Protein AF-A0A9E1DPZ0-F1 (afdb_monomer)

Solvent-accessible surface area (backbone atoms only — not comparable to full-atom values): 8651 Å² total; per-residue (Å²): 141,80,84,81,79,72,83,70,80,77,76,75,72,84,53,51,71,66,57,40,60,74,67,60,71,39,61,28,37,51,43,65,32,39,59,74,60,89,66,83,53,70,67,55,51,51,53,19,59,70,33,73,42,50,56,61,49,31,45,75,71,63,75,39,66,34,52,66,47,38,70,42,79,44,81,41,58,35,82,44,82,99,82,46,71,50,72,48,36,38,33,38,36,8,23,68,38,43,76,62,71,46,72,64,36,48,50,47,49,52,52,49,42,61,73,69,64,44,58,20,36,29,37,42,15,53,59,43,59,36,51,67,80,47,42,72,72,69,50,74,94,63,89,40,46,80,44,72,26,102

pLDDT: mean 84.43, std 16.16, range [32.5, 96.62]

Foldseek 3Di:
DDDDPPDDPPDPPQQDPVNCLVVVVFQEEEFEQAPPDPDDDPVCVVVCVVLVNQVVVCDVVVVFDLPALGKDKDFRWDADPPPGIRTHIYIYQRRNDLQQRDLSSLVSVQVVCVVVVTQEYEYEQVSSPHDPVCVVVSHPPHNHHYHYHD

Mean predicted aligned error: 7.42 Å

Sequence (150 aa):
MVRNETDSPKSAASHSLESLMATRRVDAWILCLPESDREPDATFLHLDWRFRGAI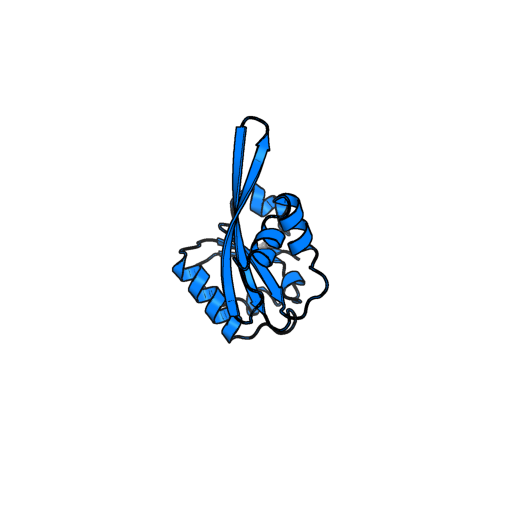ARALQAGAISRESGEVSLIPCTRPVSDSGRETFRILTLGVNDRRNVSTQEMAKLAKNVDGLGLKSIGFSASDFGWSASEAKRHFPKGRAELWVTE

Structure (mmCIF, N/CA/C/O backbone):
data_AF-A0A9E1DPZ0-F1
#
_entry.id   AF-A0A9E1DPZ0-F1
#
loop_
_atom_site.group_PDB
_atom_site.id
_atom_site.type_symbol
_atom_site.label_atom_id
_atom_site.label_alt_id
_atom_site.label_comp_id
_atom_site.label_asym_id
_atom_site.label_entity_id
_atom_site.label_seq_id
_atom_site.pdbx_PDB_ins_code
_atom_site.Cartn_x
_atom_site.Cartn_y
_atom_site.Cartn_z
_atom_site.occupancy
_atom_site.B_iso_or_equiv
_atom_site.auth_seq_id
_atom_site.auth_comp_id
_atom_site.auth_asym_id
_atom_site.auth_atom_id
_atom_site.pdbx_PDB_model_num
ATOM 1 N N . MET A 1 1 ? 14.406 52.405 7.890 1.00 38.56 1 MET A N 1
ATOM 2 C CA . MET A 1 1 ? 14.688 51.131 8.582 1.00 38.56 1 MET A CA 1
ATOM 3 C C . MET A 1 1 ? 13.478 50.233 8.357 1.00 38.56 1 MET A C 1
ATOM 5 O O . MET A 1 1 ? 12.495 50.372 9.062 1.00 38.56 1 MET A O 1
ATOM 9 N N . VAL A 1 2 ? 13.485 49.426 7.294 1.00 36.69 2 VAL A N 1
ATOM 10 C CA . VAL A 1 2 ? 12.391 48.495 6.973 1.00 36.69 2 VAL A CA 1
ATOM 11 C C . VAL A 1 2 ? 13.015 47.108 6.992 1.00 36.69 2 VAL A C 1
ATOM 13 O O . VAL A 1 2 ? 13.836 46.789 6.136 1.00 36.69 2 VAL A O 1
ATOM 16 N N . ARG A 1 3 ? 12.729 46.335 8.042 1.00 35.50 3 ARG A N 1
ATOM 17 C CA . ARG A 1 3 ? 13.109 44.924 8.108 1.00 35.50 3 ARG A CA 1
ATOM 18 C C . ARG A 1 3 ? 12.088 44.151 7.281 1.00 35.50 3 ARG A C 1
ATOM 20 O O . ARG A 1 3 ? 10.946 44.011 7.697 1.00 35.50 3 ARG A O 1
ATOM 27 N N . ASN A 1 4 ? 12.519 43.692 6.110 1.00 35.47 4 ASN A N 1
ATOM 28 C CA . ASN A 1 4 ? 11.886 42.574 5.427 1.00 35.47 4 ASN A CA 1
ATOM 29 C C . ASN A 1 4 ? 12.131 41.332 6.286 1.00 35.47 4 ASN A C 1
ATOM 31 O O . ASN A 1 4 ? 13.241 40.801 6.304 1.00 35.47 4 ASN A O 1
ATOM 35 N N . GLU A 1 5 ? 11.117 40.899 7.025 1.00 35.56 5 GLU A N 1
ATOM 36 C CA . GLU A 1 5 ? 11.083 39.548 7.568 1.00 35.56 5 GLU A CA 1
ATOM 37 C C . GLU A 1 5 ? 10.775 38.609 6.404 1.00 35.56 5 GLU A C 1
ATOM 39 O O . GLU A 1 5 ? 9.644 38.457 5.955 1.00 35.56 5 GLU A O 1
ATOM 44 N N . THR A 1 6 ? 11.843 38.050 5.844 1.00 39.38 6 THR A N 1
ATOM 45 C CA . THR A 1 6 ? 11.799 36.877 4.983 1.00 39.38 6 THR A CA 1
ATOM 46 C C . THR A 1 6 ? 11.082 35.752 5.719 1.00 39.38 6 THR A C 1
ATOM 48 O O . THR A 1 6 ? 11.608 35.228 6.705 1.00 39.38 6 THR A O 1
ATOM 51 N N . ASP A 1 7 ? 9.904 35.390 5.207 1.00 35.72 7 ASP A N 1
ATOM 52 C CA . ASP A 1 7 ? 9.214 34.132 5.473 1.00 35.72 7 ASP A CA 1
ATOM 53 C C . ASP A 1 7 ? 10.226 32.986 5.379 1.00 35.72 7 ASP A C 1
ATOM 55 O O . ASP A 1 7 ? 10.672 32.581 4.303 1.00 35.72 7 ASP A O 1
ATOM 59 N N . SER A 1 8 ? 10.636 32.496 6.544 1.00 32.50 8 SER A N 1
ATOM 60 C CA . SER A 1 8 ? 11.425 31.280 6.641 1.00 32.50 8 SER A CA 1
ATOM 61 C C . SER A 1 8 ? 10.515 30.110 6.262 1.00 32.50 8 SER A C 1
ATOM 63 O O . SER A 1 8 ? 9.392 30.034 6.771 1.00 32.50 8 SER A O 1
ATOM 65 N N . PRO A 1 9 ? 10.948 29.178 5.395 1.00 39.19 9 PRO A N 1
ATOM 66 C CA . PRO A 1 9 ? 10.152 28.001 5.094 1.00 39.19 9 PRO A CA 1
ATOM 67 C C . PRO A 1 9 ? 9.932 27.241 6.402 1.00 39.19 9 PRO A C 1
ATOM 69 O O . PRO A 1 9 ? 10.892 26.830 7.054 1.00 39.19 9 PRO A O 1
ATOM 72 N N . LYS A 1 10 ? 8.664 27.090 6.811 1.00 35.41 10 LYS A N 1
ATOM 73 C CA . LYS A 1 10 ? 8.276 26.218 7.923 1.00 35.41 10 LYS A CA 1
ATOM 74 C C . LYS A 1 10 ? 8.942 24.865 7.694 1.00 35.41 10 LYS A C 1
ATOM 76 O O . LYS A 1 10 ? 8.581 24.155 6.758 1.00 35.41 10 LYS A O 1
ATOM 81 N N . SER A 1 11 ? 9.931 24.559 8.531 1.00 35.41 11 SER A N 1
ATOM 82 C CA . SER A 1 11 ? 10.570 23.252 8.622 1.00 35.41 11 SER A CA 1
ATOM 83 C C . SER A 1 11 ? 9.471 22.191 8.632 1.00 35.41 11 SER A C 1
ATOM 85 O O . SER A 1 11 ? 8.638 22.166 9.541 1.00 35.41 11 SER A O 1
ATOM 87 N N . ALA A 1 12 ? 9.398 21.395 7.566 1.00 40.22 12 ALA A N 1
ATOM 88 C CA . ALA A 1 12 ? 8.477 20.278 7.488 1.00 40.22 12 ALA A CA 1
ATOM 89 C C . ALA A 1 12 ? 8.915 19.287 8.566 1.00 40.22 12 ALA A C 1
ATOM 91 O O . AL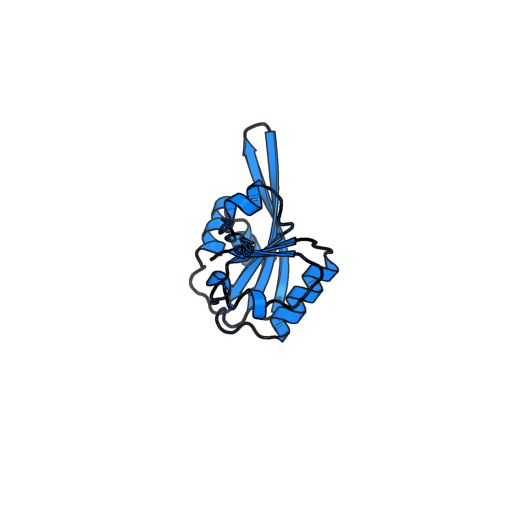A A 1 12 ? 9.938 18.623 8.416 1.00 40.22 12 ALA A O 1
ATOM 92 N N . ALA A 1 13 ? 8.189 19.245 9.684 1.00 47.78 13 ALA A N 1
ATOM 93 C CA . ALA A 1 13 ? 8.397 18.218 10.688 1.00 47.78 13 ALA A CA 1
ATOM 94 C C . ALA A 1 13 ? 8.331 16.860 9.977 1.00 47.78 13 ALA A C 1
ATOM 96 O O . ALA A 1 13 ? 7.333 16.558 9.322 1.00 47.78 13 ALA A O 1
ATOM 97 N N . SER A 1 14 ? 9.406 16.073 10.060 1.00 54.41 14 SER A N 1
ATOM 98 C CA . SER A 1 14 ? 9.378 14.687 9.604 1.00 54.41 14 SER A CA 1
ATOM 99 C C . SER A 1 14 ? 8.335 13.965 10.453 1.00 54.41 14 SER A C 1
ATOM 101 O O . SER A 1 14 ? 8.498 13.805 11.664 1.00 54.41 14 SER A O 1
ATOM 103 N N . HIS A 1 15 ? 7.191 13.655 9.852 1.00 69.38 15 HIS A N 1
ATOM 104 C CA . HIS A 1 15 ? 6.124 12.937 10.529 1.00 69.38 15 HIS A CA 1
ATOM 105 C C . HIS A 1 15 ? 6.490 11.453 10.531 1.00 69.38 15 HIS A C 1
ATOM 107 O O . HIS A 1 15 ? 6.747 10.902 9.470 1.00 69.38 15 HIS A O 1
ATOM 113 N N . SER A 1 16 ? 6.519 10.790 11.690 1.00 85.06 16 SER A N 1
ATOM 114 C CA . SER A 1 16 ? 6.703 9.333 11.716 1.00 85.06 16 SER A CA 1
ATOM 115 C C . SER A 1 16 ? 5.423 8.617 11.272 1.00 85.06 16 SER A C 1
ATOM 117 O O . SER A 1 16 ? 4.316 9.148 11.440 1.00 85.06 16 SER A O 1
ATOM 119 N N . LEU A 1 17 ? 5.563 7.394 10.754 1.00 85.94 17 LEU A N 1
ATOM 120 C CA . LEU A 1 17 ? 4.445 6.512 10.405 1.00 85.94 17 LEU A CA 1
ATOM 121 C C . LEU A 1 17 ? 3.437 6.396 11.562 1.00 85.94 17 LEU A C 1
ATOM 123 O O . LEU A 1 17 ? 2.234 6.582 11.381 1.00 85.94 17 LEU A O 1
ATOM 127 N N . GLU A 1 18 ? 3.921 6.169 12.778 1.00 85.62 18 GLU A N 1
ATOM 128 C CA . GLU A 1 18 ? 3.098 5.997 13.974 1.00 85.62 18 GLU A CA 1
ATOM 129 C C . GLU A 1 18 ? 2.313 7.263 14.314 1.00 85.62 18 GLU A C 1
ATOM 131 O O . GLU A 1 18 ? 1.145 7.174 14.693 1.00 85.62 18 GLU A O 1
ATOM 136 N N . SER A 1 19 ? 2.925 8.439 14.152 1.00 85.75 19 SER A N 1
ATOM 137 C CA . SER A 1 19 ? 2.253 9.723 14.364 1.00 85.75 19 SER A CA 1
ATOM 138 C C . SER A 1 19 ? 1.121 9.932 13.354 1.00 85.75 19 SER A C 1
ATOM 140 O O . SER A 1 19 ? 0.009 10.327 13.723 1.00 85.75 19 SER A O 1
ATOM 142 N N . LEU A 1 20 ? 1.363 9.608 12.082 1.00 85.00 20 LEU A N 1
ATOM 143 C CA . LEU A 1 20 ? 0.365 9.726 11.016 1.00 85.00 20 LEU A CA 1
ATOM 144 C C . LEU A 1 20 ? -0.808 8.762 11.220 1.00 85.00 20 LEU A C 1
ATOM 146 O O . LEU A 1 20 ? -1.967 9.161 11.084 1.00 85.00 20 LEU A O 1
ATOM 150 N N . MET A 1 21 ? -0.520 7.526 11.630 1.00 82.81 21 MET A N 1
ATOM 151 C CA . MET A 1 21 ? -1.542 6.534 11.965 1.00 82.81 21 MET A CA 1
ATOM 152 C C . MET A 1 21 ? -2.362 6.945 13.194 1.00 82.81 21 MET A C 1
ATOM 154 O O . MET A 1 21 ? -3.592 6.905 13.160 1.00 82.81 21 MET A O 1
ATOM 158 N N . ALA A 1 22 ? -1.703 7.385 14.271 1.00 82.69 22 ALA A N 1
ATOM 159 C CA . ALA A 1 22 ? -2.368 7.765 15.517 1.00 82.69 22 ALA A CA 1
ATOM 160 C C . ALA A 1 22 ? -3.287 8.984 15.344 1.00 82.69 22 ALA A C 1
ATOM 162 O O . ALA A 1 22 ? -4.372 9.033 15.921 1.00 82.69 22 ALA A O 1
ATOM 163 N N . THR A 1 23 ? -2.874 9.954 14.527 1.00 83.69 23 THR A N 1
ATOM 164 C CA . THR A 1 23 ? -3.656 11.170 14.259 1.00 83.69 23 THR A CA 1
ATOM 165 C C . THR A 1 23 ? -4.777 10.967 13.241 1.00 83.69 23 THR A C 1
ATOM 167 O O . THR A 1 23 ? -5.577 11.882 13.050 1.00 83.69 23 THR A O 1
ATOM 170 N N . ARG A 1 24 ? -4.852 9.794 12.589 1.00 80.38 24 ARG A N 1
ATOM 171 C CA . ARG A 1 24 ? -5.803 9.486 11.504 1.00 80.38 24 ARG A CA 1
ATOM 172 C C . ARG A 1 24 ? -5.818 10.540 10.393 1.00 80.38 24 ARG A C 1
ATOM 174 O O . ARG A 1 24 ? -6.844 10.769 9.761 1.00 80.38 24 ARG A O 1
ATOM 181 N N . ARG A 1 25 ? -4.679 11.200 10.168 1.00 84.81 25 ARG A N 1
ATOM 182 C CA . ARG A 1 25 ? -4.522 12.181 9.084 1.00 84.81 25 ARG A CA 1
ATOM 183 C C . ARG A 1 25 ? -4.399 11.522 7.719 1.00 84.81 25 ARG A C 1
ATOM 185 O O . ARG A 1 25 ? -4.619 12.185 6.714 1.00 84.81 25 ARG A O 1
ATOM 192 N N . VAL A 1 26 ? -4.054 10.238 7.699 1.00 90.94 26 VAL A N 1
ATOM 193 C CA . VAL A 1 26 ? -3.864 9.422 6.503 1.00 90.94 26 VAL A CA 1
ATOM 194 C C . VAL A 1 26 ? -5.001 8.403 6.401 1.00 90.94 26 VAL A C 1
ATOM 196 O O . VAL A 1 26 ? -5.215 7.639 7.344 1.00 90.94 26 VAL A O 1
ATOM 199 N N . ASP A 1 27 ? -5.711 8.368 5.268 1.00 92.50 27 ASP A N 1
ATOM 200 C CA . ASP A 1 27 ? -6.793 7.402 5.029 1.00 92.50 27 ASP A CA 1
ATOM 201 C C . ASP A 1 27 ? -6.267 5.988 4.762 1.00 92.50 27 ASP A C 1
ATOM 203 O O . ASP A 1 27 ? -6.914 5.007 5.148 1.00 92.50 27 ASP A O 1
ATOM 207 N N . ALA A 1 28 ? -5.121 5.884 4.081 1.00 94.38 28 ALA A N 1
ATOM 208 C CA . ALA A 1 28 ? -4.435 4.626 3.813 1.00 94.38 28 ALA A CA 1
ATOM 209 C C . ALA A 1 28 ? -2.917 4.802 3.696 1.00 94.38 28 ALA A C 1
ATOM 211 O O . ALA A 1 28 ? -2.432 5.811 3.183 1.00 94.38 28 ALA A O 1
ATOM 212 N N . TRP A 1 29 ? -2.168 3.790 4.124 1.00 95.56 29 TRP A N 1
ATOM 213 C CA . TRP A 1 29 ? -0.728 3.724 3.894 1.00 95.56 29 TRP A CA 1
ATOM 214 C C . TRP A 1 29 ? -0.404 2.832 2.708 1.00 95.56 29 TRP A C 1
ATOM 216 O O . TRP A 1 29 ? -0.940 1.730 2.614 1.00 95.56 29 TRP A O 1
ATOM 226 N N . ILE A 1 30 ? 0.469 3.297 1.823 1.00 95.12 30 ILE A N 1
ATOM 227 C CA . ILE A 1 30 ? 0.891 2.557 0.645 1.00 95.12 30 ILE A CA 1
ATOM 228 C C . ILE A 1 30 ? 2.123 1.730 0.983 1.00 95.12 30 ILE A C 1
ATOM 230 O O . ILE A 1 30 ? 3.079 2.246 1.558 1.00 95.12 30 ILE A O 1
ATOM 234 N N . LEU A 1 31 ? 2.077 0.456 0.610 1.00 95.38 31 LEU A N 1
ATOM 235 C CA . LEU A 1 31 ? 3.156 -0.500 0.786 1.00 95.38 31 LEU A CA 1
ATOM 236 C C . LEU A 1 31 ? 3.556 -1.096 -0.564 1.00 95.38 31 LEU A C 1
ATOM 238 O O . LEU A 1 31 ? 2.720 -1.650 -1.283 1.00 95.38 31 LEU A O 1
ATOM 242 N N . CYS A 1 32 ? 4.832 -0.995 -0.897 1.00 94.19 32 CYS A N 1
ATOM 243 C CA . CYS A 1 32 ? 5.413 -1.526 -2.114 1.00 94.19 32 CYS A CA 1
ATOM 244 C C . CYS A 1 32 ? 5.790 -3.000 -1.917 1.00 94.19 32 CYS A C 1
ATOM 246 O O . CYS A 1 32 ? 6.472 -3.359 -0.956 1.00 94.19 32 CYS A O 1
ATOM 248 N N . LEU A 1 33 ? 5.344 -3.877 -2.815 1.00 94.56 33 LEU A N 1
ATOM 249 C CA . LEU A 1 33 ? 5.526 -5.325 -2.726 1.00 94.56 33 LEU A CA 1
ATOM 250 C C . LEU A 1 33 ? 6.274 -5.850 -3.959 1.00 94.56 33 LEU A C 1
ATOM 252 O O . LEU A 1 33 ? 5.638 -6.243 -4.934 1.00 94.56 33 LEU A O 1
ATOM 256 N N . PRO A 1 34 ? 7.612 -5.874 -3.940 1.00 92.81 34 PRO A N 1
ATOM 257 C CA . PRO A 1 34 ? 8.390 -6.362 -5.068 1.00 92.81 34 PRO A CA 1
ATOM 258 C C . PRO A 1 34 ? 8.249 -7.876 -5.269 1.00 92.81 34 PRO A C 1
ATOM 260 O O . PRO A 1 34 ? 8.298 -8.655 -4.313 1.00 92.81 34 PRO A O 1
ATOM 263 N N . GLU A 1 35 ? 8.131 -8.300 -6.527 1.00 90.00 35 GLU A N 1
ATOM 264 C CA . GLU A 1 35 ? 8.016 -9.706 -6.932 1.00 90.00 35 GLU A CA 1
ATOM 265 C C . GLU A 1 35 ? 9.207 -10.538 -6.452 1.00 90.00 35 GLU A C 1
ATOM 267 O O . GLU A 1 35 ? 9.041 -11.659 -5.963 1.00 90.00 35 GLU A O 1
ATOM 272 N N . SER A 1 36 ? 10.413 -9.975 -6.561 1.00 81.31 36 SER A N 1
ATOM 273 C CA . SER A 1 36 ? 11.665 -10.680 -6.302 1.00 81.31 36 SER A CA 1
ATOM 274 C C . SER A 1 36 ? 12.155 -10.621 -4.854 1.00 81.31 36 SER A C 1
ATOM 276 O O . SER A 1 36 ? 13.178 -11.247 -4.557 1.00 81.31 36 SER A O 1
ATOM 278 N N . ASP A 1 37 ? 11.485 -9.897 -3.946 1.00 71.38 37 ASP A N 1
ATOM 279 C CA . ASP A 1 37 ? 12.000 -9.787 -2.578 1.00 71.38 37 ASP A CA 1
ATOM 280 C C . ASP A 1 37 ? 11.887 -11.101 -1.821 1.00 71.38 37 ASP A C 1
ATOM 282 O O . ASP A 1 37 ? 10.802 -11.626 -1.524 1.00 71.38 37 ASP A O 1
ATOM 286 N N . ARG A 1 38 ? 13.071 -11.573 -1.432 1.00 66.00 38 ARG A N 1
ATOM 287 C CA . ARG A 1 38 ? 13.246 -12.638 -0.451 1.00 66.00 38 ARG A CA 1
ATOM 288 C C . ARG A 1 38 ? 13.057 -12.124 0.973 1.00 66.00 38 ARG A C 1
ATOM 290 O O . ARG A 1 38 ? 12.617 -12.896 1.818 1.00 66.00 38 ARG A O 1
ATOM 297 N N . GLU A 1 39 ? 13.343 -10.845 1.224 1.00 76.75 39 GLU A N 1
ATOM 298 C CA . GLU A 1 39 ? 13.256 -10.228 2.548 1.00 76.75 39 GLU A CA 1
ATOM 299 C C . GLU A 1 39 ? 12.358 -8.981 2.520 1.00 76.75 39 GLU A C 1
ATOM 301 O O . GLU A 1 39 ? 12.537 -8.125 1.657 1.00 76.75 39 GLU A O 1
ATOM 306 N N . PRO A 1 40 ? 11.381 -8.872 3.436 1.00 83.75 40 PRO A N 1
ATOM 307 C CA . PRO A 1 40 ? 10.543 -7.683 3.555 1.00 83.75 40 PRO A CA 1
ATOM 308 C C . PRO A 1 40 ? 11.338 -6.481 4.089 1.00 83.75 40 PRO A C 1
ATOM 310 O O . PRO A 1 40 ? 12.234 -6.637 4.919 1.00 83.75 40 PRO A O 1
ATOM 313 N N . ASP A 1 41 ? 10.968 -5.271 3.669 1.00 87.62 41 ASP A N 1
ATOM 314 C CA . ASP A 1 41 ? 11.529 -4.031 4.209 1.00 87.62 41 ASP A CA 1
ATOM 315 C C . ASP A 1 41 ? 11.035 -3.727 5.635 1.00 87.62 41 ASP A C 1
ATOM 317 O O . ASP A 1 41 ? 10.111 -4.344 6.175 1.00 87.62 41 ASP A O 1
ATOM 321 N N . ALA A 1 42 ? 11.648 -2.712 6.245 1.00 89.81 42 ALA A N 1
ATOM 322 C CA . ALA A 1 42 ? 11.327 -2.271 7.594 1.00 89.81 42 ALA A CA 1
ATOM 323 C C . ALA A 1 42 ? 9.883 -1.759 7.748 1.00 89.81 42 ALA A C 1
ATOM 325 O O . ALA A 1 42 ? 9.268 -2.012 8.786 1.00 89.81 42 ALA A O 1
ATOM 326 N N . THR A 1 43 ? 9.322 -1.080 6.742 1.00 91.62 43 THR A N 1
ATOM 327 C CA . THR A 1 43 ? 7.936 -0.586 6.757 1.00 91.62 43 THR A CA 1
ATOM 328 C C . THR A 1 43 ? 6.959 -1.752 6.698 1.00 91.62 43 THR A C 1
ATOM 330 O O . THR A 1 43 ? 6.034 -1.800 7.515 1.00 91.62 43 THR A O 1
ATOM 333 N N . PHE A 1 44 ? 7.192 -2.737 5.819 1.00 93.69 44 PHE A N 1
ATOM 334 C CA . PHE A 1 44 ? 6.427 -3.987 5.819 1.00 93.69 44 PHE A CA 1
ATOM 335 C C . PHE A 1 44 ? 6.467 -4.644 7.198 1.00 93.69 44 PHE A C 1
ATOM 337 O O . PHE A 1 44 ? 5.418 -4.910 7.783 1.00 93.69 44 PHE A O 1
ATOM 344 N N . LEU A 1 45 ? 7.667 -4.884 7.737 1.00 93.81 45 LEU A N 1
ATOM 345 C CA . LEU A 1 45 ? 7.847 -5.578 9.014 1.00 93.81 45 LEU A CA 1
ATOM 346 C C . LEU A 1 45 ? 7.159 -4.838 10.165 1.00 93.81 45 LEU A C 1
ATOM 348 O O . LEU A 1 45 ? 6.496 -5.466 10.993 1.00 93.81 45 LEU A O 1
ATOM 352 N N . HIS A 1 46 ? 7.272 -3.511 10.202 1.00 93.06 46 HIS A N 1
ATOM 353 C CA . HIS A 1 46 ? 6.639 -2.680 11.219 1.00 93.06 46 HIS A CA 1
ATOM 354 C C . HIS A 1 46 ? 5.110 -2.770 11.160 1.00 93.06 46 HIS A C 1
ATOM 356 O O . HIS A 1 46 ? 4.457 -3.034 12.176 1.00 93.06 46 HIS A O 1
ATOM 362 N N . LEU A 1 47 ? 4.527 -2.558 9.977 1.00 93.75 47 LEU A N 1
ATOM 363 C CA . LEU A 1 47 ? 3.079 -2.599 9.783 1.00 93.75 47 LEU A CA 1
ATOM 364 C C . LEU A 1 47 ? 2.529 -3.997 10.054 1.00 93.75 47 LEU A C 1
ATOM 366 O O . LEU A 1 47 ? 1.529 -4.142 10.760 1.00 93.75 47 LEU A O 1
ATOM 370 N N . ASP A 1 48 ? 3.195 -5.028 9.545 1.00 95.19 48 ASP A N 1
ATOM 371 C CA . ASP A 1 48 ? 2.762 -6.405 9.725 1.00 95.19 48 ASP A CA 1
ATOM 372 C C . ASP A 1 48 ? 2.829 -6.807 11.203 1.00 95.19 48 ASP A C 1
ATOM 374 O O . ASP A 1 48 ? 1.844 -7.318 11.740 1.00 95.19 48 ASP A O 1
ATOM 378 N N . TRP A 1 49 ? 3.909 -6.469 11.916 1.00 94.00 49 TRP A N 1
ATOM 379 C CA . TRP A 1 49 ? 4.007 -6.681 13.364 1.00 94.00 49 TRP A CA 1
ATOM 380 C C . TRP A 1 49 ? 2.895 -5.949 14.125 1.00 94.00 49 TRP A C 1
ATOM 382 O O . TRP A 1 49 ? 2.180 -6.560 14.930 1.00 94.00 49 TRP A O 1
ATOM 392 N N . ARG A 1 50 ? 2.676 -4.662 13.825 1.00 91.62 50 ARG A N 1
ATOM 393 C CA . ARG A 1 50 ? 1.629 -3.840 14.453 1.00 91.62 50 ARG A CA 1
ATOM 394 C C . ARG A 1 50 ? 0.239 -4.451 14.279 1.00 91.62 50 ARG A C 1
ATOM 396 O O . ARG A 1 50 ? -0.570 -4.428 15.212 1.00 91.62 50 ARG A O 1
ATOM 403 N N . PHE A 1 51 ? -0.040 -4.999 13.099 1.00 93.62 51 PHE A N 1
ATOM 404 C CA . PHE A 1 51 ? -1.307 -5.645 12.758 1.00 93.62 51 PHE A CA 1
ATOM 405 C C . PHE A 1 51 ? -1.268 -7.170 12.904 1.00 93.62 51 PHE A C 1
ATOM 407 O O . PHE A 1 51 ? -2.114 -7.877 12.355 1.00 93.62 51 PHE A O 1
ATOM 414 N N . ARG A 1 52 ? -0.337 -7.681 13.719 1.00 93.50 52 ARG A N 1
ATOM 415 C CA . ARG A 1 52 ? -0.242 -9.089 14.123 1.00 93.50 52 ARG A CA 1
ATOM 416 C C . ARG A 1 52 ? -0.188 -10.053 12.935 1.00 93.50 52 ARG A C 1
ATOM 418 O O . ARG A 1 52 ? -0.915 -11.046 12.938 1.00 93.50 52 ARG A O 1
ATOM 425 N N . GLY A 1 53 ? 0.605 -9.774 11.910 1.00 94.75 53 GLY A N 1
ATOM 426 C CA . GLY A 1 53 ? 0.791 -10.641 10.743 1.00 94.75 53 GLY A CA 1
ATOM 427 C C . GLY A 1 53 ? -0.307 -10.539 9.679 1.00 94.75 53 GLY A C 1
ATOM 428 O O . GLY A 1 53 ? -0.518 -11.492 8.930 1.00 94.75 53 GLY A O 1
ATOM 429 N N . ALA A 1 54 ? -1.112 -9.471 9.679 1.00 95.00 54 ALA A N 1
ATOM 430 C CA . ALA A 1 54 ? -2.257 -9.357 8.774 1.00 95.00 54 ALA A CA 1
ATOM 431 C C . ALA A 1 54 ? -1.851 -9.302 7.293 1.00 95.00 54 ALA A C 1
ATOM 433 O O . ALA A 1 54 ? -2.534 -9.902 6.464 1.00 95.00 54 ALA A O 1
ATOM 434 N N . ILE A 1 55 ? -0.752 -8.621 6.970 1.00 95.44 55 ILE A N 1
ATOM 435 C CA . ILE A 1 55 ? -0.282 -8.433 5.595 1.00 95.44 55 ILE A CA 1
ATOM 436 C C . ILE A 1 55 ? 0.352 -9.735 5.104 1.00 95.44 55 ILE A C 1
ATOM 438 O O . ILE A 1 55 ? 0.001 -10.227 4.032 1.00 95.44 55 ILE A O 1
ATOM 442 N N . ALA A 1 56 ? 1.207 -10.358 5.921 1.00 95.06 56 ALA A N 1
ATOM 443 C CA . ALA A 1 56 ? 1.822 -11.642 5.590 1.00 95.06 56 ALA A CA 1
ATOM 444 C C . ALA A 1 56 ? 0.777 -12.751 5.382 1.00 95.06 56 ALA A C 1
ATOM 446 O O . ALA A 1 56 ? 0.869 -13.511 4.419 1.00 95.06 56 ALA A O 1
ATOM 447 N N . ARG A 1 57 ? -0.261 -12.818 6.227 1.00 95.62 57 ARG A N 1
ATOM 448 C CA . ARG A 1 57 ? -1.370 -13.766 6.025 1.00 95.62 57 ARG A CA 1
ATOM 449 C C . ARG A 1 57 ? -2.165 -13.478 4.757 1.00 95.62 57 ARG A C 1
ATOM 451 O O . ARG A 1 57 ? -2.558 -14.424 4.083 1.00 95.62 57 ARG A O 1
ATOM 458 N N . ALA A 1 58 ? -2.407 -12.208 4.429 1.00 96.00 58 ALA A N 1
ATOM 459 C CA . ALA A 1 58 ? -3.107 -11.842 3.200 1.00 96.00 58 ALA A CA 1
ATOM 460 C C . ALA A 1 58 ? -2.314 -12.266 1.950 1.00 96.00 58 ALA A C 1
ATOM 462 O O . ALA A 1 58 ? -2.908 -12.801 1.017 1.00 96.00 58 ALA A O 1
ATOM 463 N N . LEU A 1 59 ? -0.982 -12.118 1.968 1.00 94.00 59 LEU A N 1
ATOM 464 C CA . LEU A 1 59 ? -0.089 -12.643 0.927 1.00 94.00 59 LEU A CA 1
ATOM 465 C C . LEU A 1 59 ? -0.161 -14.170 0.827 1.00 94.00 59 LEU A C 1
ATOM 467 O O . LEU A 1 59 ? -0.372 -14.710 -0.252 1.00 94.00 59 LEU A O 1
ATOM 471 N N . GLN A 1 60 ? -0.021 -14.875 1.952 1.00 94.25 60 GLN A N 1
ATOM 472 C CA . GLN A 1 60 ? -0.044 -16.344 1.983 1.00 94.25 60 GLN A CA 1
ATOM 473 C C . GLN A 1 60 ? -1.384 -16.928 1.520 1.00 94.25 60 GLN A C 1
ATOM 475 O O . GLN A 1 60 ? -1.412 -17.990 0.907 1.00 94.25 60 GLN A O 1
ATOM 480 N N . ALA A 1 61 ? -2.488 -16.236 1.801 1.00 96.06 61 ALA A N 1
ATOM 481 C CA . ALA A 1 61 ? -3.822 -16.629 1.362 1.00 96.06 61 ALA A CA 1
ATOM 482 C C . ALA A 1 61 ? -4.112 -16.281 -0.111 1.00 96.06 61 ALA A C 1
ATOM 484 O O . ALA A 1 61 ? -5.178 -16.637 -0.606 1.00 96.06 61 ALA A O 1
ATOM 485 N N . GLY A 1 62 ? -3.217 -15.557 -0.794 1.00 94.25 62 GLY A N 1
ATOM 486 C CA . GLY A 1 62 ? -3.448 -15.046 -2.149 1.00 94.25 62 GLY A CA 1
ATOM 487 C C . GLY A 1 62 ? -4.493 -13.926 -2.220 1.00 94.25 62 GLY A C 1
ATOM 488 O O . GLY A 1 62 ? -5.007 -13.637 -3.294 1.00 94.25 62 GLY A O 1
ATOM 489 N N . ALA A 1 63 ? -4.831 -13.301 -1.087 1.00 94.50 63 ALA A N 1
ATOM 490 C CA . ALA A 1 63 ? -5.773 -12.181 -1.035 1.00 94.50 63 ALA A CA 1
ATOM 491 C C . ALA A 1 63 ? -5.152 -10.868 -1.537 1.00 94.50 63 ALA A C 1
ATOM 493 O O . ALA A 1 63 ? -5.876 -9.957 -1.930 1.00 94.50 63 ALA A O 1
ATOM 494 N N . ILE A 1 64 ? -3.821 -10.779 -1.504 1.00 95.38 64 ILE A N 1
ATOM 495 C CA . ILE A 1 64 ? -3.034 -9.738 -2.163 1.00 95.38 64 ILE A CA 1
ATOM 496 C C . ILE A 1 64 ? -1.898 -10.381 -2.954 1.00 95.38 64 ILE A C 1
ATOM 498 O O . ILE A 1 64 ? -1.401 -11.444 -2.576 1.00 95.38 64 ILE A O 1
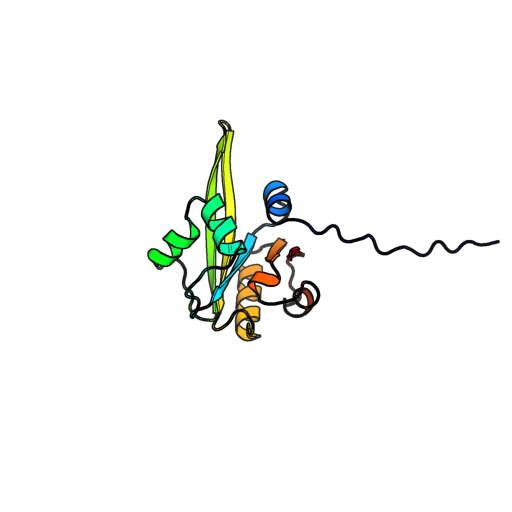ATOM 502 N N . SER A 1 65 ? -1.493 -9.729 -4.041 1.00 93.56 65 SER A N 1
ATOM 503 C CA . SER A 1 65 ? -0.448 -10.206 -4.947 1.00 93.56 65 SER A CA 1
ATOM 504 C C . SER A 1 65 ? 0.785 -9.306 -4.897 1.00 93.56 65 SER A C 1
ATOM 506 O O . SER A 1 65 ? 0.699 -8.129 -4.543 1.00 93.56 65 SER A O 1
ATOM 508 N N . ARG A 1 66 ? 1.937 -9.879 -5.257 1.00 94.50 66 ARG A N 1
ATOM 509 C CA . ARG A 1 66 ? 3.171 -9.128 -5.543 1.00 94.50 66 ARG A CA 1
ATOM 510 C C . ARG A 1 66 ? 3.322 -8.794 -7.028 1.00 94.50 66 A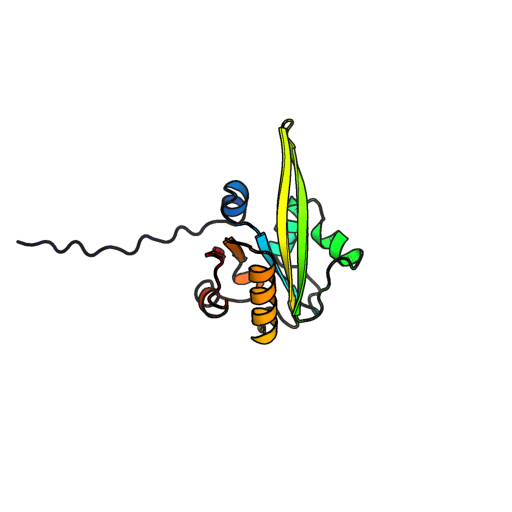RG A C 1
ATOM 512 O O . ARG A 1 66 ? 4.243 -8.073 -7.374 1.00 94.50 66 ARG A O 1
ATOM 519 N N . GLU A 1 67 ? 2.440 -9.320 -7.877 1.00 95.06 67 GLU A N 1
ATOM 520 C CA . GLU A 1 67 ? 2.482 -9.125 -9.328 1.00 95.06 67 GLU A CA 1
ATOM 521 C C . GLU A 1 67 ? 2.525 -7.638 -9.700 1.00 95.06 67 GLU A C 1
ATOM 523 O O . GLU A 1 67 ? 1.779 -6.815 -9.164 1.00 95.06 67 GLU A O 1
ATOM 528 N N . SER A 1 68 ? 3.410 -7.292 -10.629 1.00 94.38 68 SER A N 1
ATOM 529 C CA . SER A 1 68 ? 3.665 -5.923 -11.054 1.00 94.38 68 SER A CA 1
ATOM 530 C C . SER A 1 68 ? 2.388 -5.193 -11.488 1.00 94.38 68 SER A C 1
ATOM 532 O O . SER A 1 68 ? 1.677 -5.532 -12.442 1.00 94.38 68 SER A O 1
ATOM 534 N N . GLY A 1 69 ? 2.102 -4.113 -10.768 1.00 94.25 69 GLY A N 1
ATOM 535 C CA . GLY A 1 69 ? 0.954 -3.251 -10.978 1.00 94.25 69 GLY A CA 1
ATOM 536 C C . GLY A 1 69 ? -0.362 -3.794 -10.428 1.00 94.25 69 GLY A C 1
ATOM 537 O O . GLY A 1 69 ? -1.390 -3.160 -10.676 1.00 94.25 69 GLY A O 1
ATOM 538 N N . GLU A 1 70 ? -0.371 -4.914 -9.708 1.00 95.81 70 GLU A N 1
ATOM 539 C CA . GLU A 1 70 ? -1.513 -5.283 -8.874 1.00 95.81 70 GLU A CA 1
ATOM 540 C C . GLU A 1 70 ? -1.629 -4.315 -7.697 1.00 95.81 70 GLU A C 1
ATOM 542 O O . GLU A 1 70 ? -0.641 -3.955 -7.052 1.00 95.81 70 GLU A O 1
ATOM 547 N N . VAL A 1 71 ? -2.854 -3.865 -7.427 1.00 96.56 71 VAL A N 1
ATOM 548 C CA . VAL A 1 71 ? -3.148 -2.940 -6.330 1.00 96.56 71 VAL A CA 1
ATOM 549 C C . VAL A 1 71 ? -4.248 -3.538 -5.478 1.00 96.56 71 VAL A C 1
ATOM 551 O O . VAL A 1 71 ? -5.295 -3.929 -5.989 1.00 96.56 71 VAL A O 1
ATOM 554 N N . SER A 1 72 ? -4.041 -3.596 -4.167 1.00 96.50 72 SER A N 1
ATOM 555 C CA . SER A 1 72 ? -5.022 -4.182 -3.253 1.00 96.50 72 SER A CA 1
ATOM 556 C C . SER A 1 72 ? -5.180 -3.339 -1.999 1.00 96.50 72 SER A C 1
ATOM 558 O O . SER A 1 72 ? -4.217 -2.778 -1.492 1.00 96.50 72 SER A O 1
ATOM 560 N N . LEU A 1 73 ? -6.401 -3.247 -1.475 1.00 95.88 73 LEU A N 1
ATOM 561 C CA . LEU A 1 73 ? -6.688 -2.531 -0.235 1.00 95.88 73 LEU A CA 1
ATOM 562 C C . LEU A 1 73 ? -7.016 -3.534 0.869 1.00 95.88 73 LEU A C 1
ATOM 564 O O . LEU A 1 73 ? -8.019 -4.241 0.792 1.00 95.88 73 LEU A O 1
ATOM 568 N N . ILE A 1 74 ? -6.213 -3.546 1.928 1.00 95.19 74 ILE A N 1
ATOM 569 C CA . ILE A 1 74 ? -6.423 -4.390 3.099 1.00 95.19 74 ILE A CA 1
ATOM 570 C C . ILE A 1 74 ? -6.832 -3.516 4.287 1.00 95.19 74 ILE A C 1
ATOM 572 O O . ILE A 1 74 ? -6.053 -2.669 4.733 1.00 95.19 74 ILE A O 1
ATOM 576 N N . PRO A 1 75 ? -8.027 -3.715 4.866 1.00 93.25 75 PRO A N 1
ATOM 577 C CA . PRO A 1 75 ? -8.330 -3.177 6.181 1.00 93.25 75 PRO A CA 1
ATOM 578 C C . PRO A 1 75 ? -7.591 -4.003 7.242 1.00 93.25 75 PRO A C 1
ATOM 580 O O . PRO A 1 75 ? -7.927 -5.156 7.508 1.00 93.25 75 PRO A O 1
ATOM 583 N N . CYS A 1 76 ? -6.581 -3.413 7.870 1.00 92.50 76 CYS A N 1
ATOM 584 C CA . CYS A 1 76 ? -5.851 -4.028 8.965 1.00 92.50 76 CYS A CA 1
ATOM 585 C C . CYS A 1 76 ? -6.430 -3.563 10.299 1.00 92.50 76 CYS A C 1
ATOM 587 O O . CYS A 1 76 ? -6.469 -2.371 10.605 1.00 92.50 76 CYS A O 1
ATOM 589 N N . THR A 1 77 ? -6.875 -4.516 11.114 1.00 90.94 77 THR A N 1
ATOM 590 C CA . THR A 1 77 ? -7.494 -4.227 12.407 1.00 90.94 77 THR A CA 1
ATOM 591 C C . THR A 1 77 ? -6.648 -4.784 13.541 1.00 90.94 77 THR A C 1
ATOM 593 O O . THR A 1 77 ? -6.238 -5.944 13.503 1.00 90.94 77 THR A O 1
ATOM 596 N N . ARG A 1 78 ? -6.436 -3.991 14.595 1.00 85.38 78 ARG A N 1
ATOM 597 C CA . ARG A 1 78 ? -5.859 -4.469 15.857 1.00 85.38 78 ARG A CA 1
ATOM 598 C C . ARG A 1 78 ? -6.744 -4.100 17.053 1.00 85.38 78 ARG A C 1
ATOM 600 O O . ARG A 1 78 ? -7.387 -3.049 17.033 1.00 85.38 78 ARG A O 1
ATOM 607 N N . PRO A 1 79 ? -6.782 -4.930 18.108 1.00 83.94 79 PRO A N 1
ATOM 608 C CA . PRO A 1 79 ? -7.385 -4.538 19.378 1.00 83.94 79 PRO A CA 1
ATOM 609 C C . PRO A 1 79 ? -6.615 -3.363 19.992 1.00 83.94 79 PRO A C 1
ATOM 611 O O . PRO A 1 79 ? -5.380 -3.370 19.971 1.00 83.94 79 PRO A O 1
ATOM 614 N N . VAL A 1 80 ? -7.324 -2.384 20.554 1.00 81.69 80 VAL A N 1
ATOM 615 C CA . VAL A 1 80 ? -6.722 -1.264 21.292 1.00 81.69 80 VAL A CA 1
ATOM 616 C C . VAL A 1 80 ? -7.400 -1.143 22.650 1.00 81.69 80 VAL A C 1
ATOM 618 O O . VAL A 1 80 ? -8.538 -0.686 22.727 1.00 81.69 80 VAL A O 1
ATOM 621 N N . SER A 1 81 ? -6.671 -1.580 23.685 1.00 77.75 81 SER A N 1
ATOM 622 C CA . SER A 1 81 ? -7.089 -1.635 25.097 1.00 77.75 81 SER A CA 1
ATOM 623 C C . SER A 1 81 ? -8.551 -2.076 25.300 1.00 77.75 81 SER A C 1
ATOM 625 O O . SER A 1 81 ? -9.132 -2.752 24.450 1.00 77.75 81 SER A O 1
ATOM 627 N N . ASP A 1 82 ? -9.156 -1.708 26.426 1.00 71.88 82 ASP A N 1
ATOM 628 C CA . ASP A 1 82 ? -10.534 -2.065 26.777 1.00 71.88 82 ASP A CA 1
ATOM 629 C C . ASP A 1 82 ? -11.585 -1.275 25.966 1.00 71.88 82 ASP A C 1
ATOM 631 O O . ASP A 1 82 ? -12.785 -1.414 26.189 1.00 71.88 82 ASP A O 1
ATOM 635 N N . SER A 1 83 ? -11.150 -0.430 25.020 1.00 64.88 83 SER A N 1
ATOM 636 C CA . SER A 1 83 ? -11.988 0.572 24.344 1.00 64.88 83 SER A CA 1
ATOM 637 C C . SER A 1 83 ? -12.312 0.277 22.873 1.00 64.88 83 SER A C 1
ATOM 639 O O . SER A 1 83 ? -13.117 0.994 22.278 1.00 64.88 83 SER A O 1
ATOM 641 N N . GLY A 1 84 ? -11.761 -0.790 22.277 1.00 81.44 84 GLY A N 1
ATOM 642 C CA . GLY A 1 84 ? -12.258 -1.323 21.003 1.00 81.44 84 GLY A CA 1
ATOM 643 C C . GLY A 1 84 ? -11.190 -1.781 20.011 1.00 81.44 84 GLY A C 1
ATOM 644 O O . GLY A 1 84 ? -10.222 -2.463 20.351 1.00 81.44 84 GLY A O 1
ATOM 645 N N . ARG A 1 85 ? -11.418 -1.480 18.727 1.00 85.75 85 ARG A N 1
ATOM 646 C CA . ARG A 1 85 ? -10.573 -1.902 17.603 1.00 85.75 85 ARG A CA 1
ATOM 647 C C . ARG A 1 85 ? -10.136 -0.692 16.785 1.00 85.75 85 ARG A C 1
ATOM 649 O O . ARG A 1 85 ? -10.963 0.108 16.357 1.00 85.75 85 ARG A O 1
ATOM 656 N N . GLU A 1 86 ? -8.843 -0.589 16.517 1.00 84.38 86 GLU A N 1
ATOM 657 C CA . GLU A 1 86 ? -8.301 0.339 15.526 1.00 84.38 86 GLU A CA 1
ATOM 658 C C . GLU A 1 86 ? -8.260 -0.382 14.188 1.00 84.38 86 GLU A C 1
ATOM 660 O O . GLU A 1 86 ? -7.668 -1.454 14.085 1.00 84.38 86 GLU A O 1
ATOM 665 N N . THR A 1 87 ? -8.898 0.204 13.177 1.00 89.19 87 THR A N 1
ATOM 666 C CA . THR A 1 87 ? -8.778 -0.242 11.789 1.00 89.19 87 THR A CA 1
ATOM 667 C C . THR A 1 87 ? -8.048 0.826 11.004 1.00 89.19 87 THR A C 1
ATOM 669 O O . THR A 1 87 ? -8.399 2.002 11.080 1.00 89.19 87 THR A O 1
ATOM 672 N N . PHE A 1 88 ? -7.052 0.401 10.246 1.00 91.44 88 PHE A N 1
ATOM 673 C CA . PHE A 1 88 ? -6.264 1.241 9.369 1.00 91.44 88 PHE A CA 1
ATOM 674 C C . PHE A 1 88 ? -6.122 0.545 8.021 1.00 91.44 88 PHE A C 1
ATOM 676 O O . PHE A 1 88 ? -6.050 -0.682 7.960 1.00 91.44 88 PHE A O 1
ATOM 683 N N . ARG A 1 89 ? -6.139 1.308 6.933 1.00 94.62 89 ARG A N 1
ATOM 684 C CA . ARG A 1 89 ? -6.116 0.736 5.588 1.00 94.62 89 ARG A CA 1
ATOM 685 C C . ARG A 1 89 ? -4.689 0.702 5.064 1.00 94.62 89 ARG A C 1
ATOM 687 O O . ARG A 1 89 ? -3.997 1.715 5.106 1.00 94.62 89 ARG A O 1
ATOM 694 N N . ILE A 1 90 ? -4.279 -0.446 4.545 1.00 95.88 90 ILE A N 1
ATOM 695 C CA . ILE A 1 90 ? -3.028 -0.614 3.811 1.00 95.88 90 ILE A CA 1
ATOM 696 C C . ILE A 1 90 ? -3.381 -0.801 2.341 1.00 95.88 90 ILE A C 1
ATOM 698 O O . ILE A 1 90 ? -4.167 -1.683 2.007 1.00 95.88 90 ILE A O 1
ATOM 702 N N . LEU A 1 91 ? -2.840 0.045 1.476 1.00 96.62 91 LEU A N 1
ATOM 703 C CA . LEU A 1 91 ? -2.934 -0.087 0.030 1.00 96.62 91 LEU A CA 1
ATOM 704 C C . LEU A 1 91 ? -1.618 -0.689 -0.461 1.00 96.62 91 LEU A C 1
ATOM 706 O O . LEU A 1 91 ? -0.562 -0.114 -0.250 1.00 96.62 91 LEU A O 1
ATOM 710 N N . THR A 1 92 ? -1.644 -1.852 -1.084 1.00 96.31 92 THR A N 1
ATOM 711 C CA . THR A 1 92 ? -0.434 -2.490 -1.598 1.00 96.31 92 THR A CA 1
ATOM 712 C C . THR A 1 92 ? -0.275 -2.199 -3.078 1.00 96.31 92 THR A C 1
ATOM 714 O O . THR A 1 92 ? -1.272 -2.136 -3.794 1.00 96.31 92 THR A O 1
ATOM 717 N N . LEU A 1 93 ? 0.963 -2.049 -3.536 1.00 96.19 93 LEU A N 1
ATOM 718 C CA . LEU A 1 93 ? 1.324 -2.003 -4.949 1.00 96.19 93 LEU A CA 1
ATOM 719 C C . LEU A 1 93 ? 2.356 -3.100 -5.210 1.00 96.19 93 LEU A C 1
ATOM 721 O O . LEU A 1 93 ? 3.472 -3.016 -4.700 1.00 96.19 93 LEU A O 1
ATOM 725 N N . GLY A 1 94 ? 1.991 -4.108 -5.996 1.00 95.62 94 GLY A N 1
ATOM 726 C CA . GLY A 1 94 ? 2.951 -5.061 -6.537 1.00 95.62 94 GLY A CA 1
ATOM 727 C C . GLY A 1 94 ? 3.880 -4.366 -7.529 1.00 95.62 94 GLY A C 1
ATOM 728 O O . GLY A 1 94 ? 3.419 -3.565 -8.349 1.00 95.62 94 GLY A O 1
ATOM 729 N N . VAL A 1 95 ? 5.182 -4.632 -7.447 1.00 94.06 95 VAL A N 1
ATOM 730 C CA . VAL A 1 95 ? 6.180 -4.057 -8.364 1.00 94.06 95 VAL A CA 1
ATOM 731 C C . VAL A 1 95 ? 7.196 -5.100 -8.800 1.00 94.06 95 VAL A C 1
ATOM 733 O O . VAL A 1 95 ? 7.442 -6.063 -8.086 1.00 94.06 95 VAL A O 1
ATOM 736 N N . ASN A 1 96 ? 7.858 -4.896 -9.935 1.00 91.06 96 ASN A N 1
ATOM 737 C CA . ASN A 1 96 ? 8.996 -5.755 -10.290 1.00 91.06 96 ASN A CA 1
ATOM 738 C C . ASN A 1 96 ? 10.193 -5.517 -9.353 1.00 91.06 96 ASN A C 1
ATOM 740 O O . ASN A 1 96 ? 10.728 -6.446 -8.755 1.00 91.06 96 ASN A O 1
ATOM 744 N N . ASP A 1 97 ? 10.588 -4.250 -9.210 1.00 89.12 97 ASP A N 1
ATOM 745 C CA . ASP A 1 97 ? 11.706 -3.794 -8.382 1.00 89.12 97 ASP A CA 1
ATOM 746 C C . ASP A 1 97 ? 11.319 -2.470 -7.717 1.00 89.12 97 ASP A C 1
ATOM 748 O O . ASP A 1 97 ? 10.909 -1.523 -8.394 1.00 89.12 97 ASP A O 1
ATOM 752 N N . ARG A 1 98 ? 11.490 -2.382 -6.393 1.00 87.81 98 ARG A N 1
ATOM 753 C CA . ARG A 1 98 ? 11.248 -1.158 -5.617 1.00 87.81 98 ARG A CA 1
ATOM 754 C C . ARG A 1 98 ? 12.018 0.032 -6.167 1.00 87.81 98 ARG A C 1
ATOM 756 O O . ARG A 1 98 ? 11.465 1.116 -6.243 1.00 87.81 98 ARG A O 1
ATOM 763 N N . ARG A 1 99 ? 13.265 -0.163 -6.601 1.00 84.50 99 ARG A N 1
ATOM 764 C CA . ARG A 1 99 ? 14.129 0.926 -7.091 1.00 84.50 99 ARG A CA 1
ATOM 765 C C . ARG A 1 99 ? 13.704 1.461 -8.453 1.00 84.50 99 ARG A C 1
ATOM 767 O O . ARG A 1 99 ? 14.195 2.505 -8.876 1.00 84.50 99 ARG A O 1
ATOM 774 N N . ASN A 1 100 ? 12.826 0.746 -9.149 1.00 87.62 100 ASN A N 1
ATOM 775 C CA . ASN A 1 100 ? 12.409 1.078 -10.499 1.00 87.62 100 ASN A CA 1
ATOM 776 C C . ASN A 1 100 ? 10.901 0.879 -10.682 1.00 87.62 100 ASN A C 1
ATOM 778 O O . ASN A 1 100 ? 10.463 0.158 -11.580 1.00 87.62 100 ASN A O 1
ATOM 782 N N . VAL A 1 101 ? 10.104 1.537 -9.833 1.00 90.94 101 VAL A N 1
ATOM 783 C CA . VAL A 1 101 ? 8.649 1.569 -10.014 1.00 90.94 101 VAL A CA 1
ATOM 784 C C . VAL A 1 101 ? 8.315 2.335 -11.293 1.00 90.94 101 VAL A C 1
ATOM 786 O O . VAL A 1 101 ? 8.598 3.527 -11.443 1.00 90.94 101 VAL A O 1
ATOM 789 N N . SER A 1 102 ? 7.704 1.634 -12.235 1.00 91.75 102 SER A N 1
ATOM 790 C CA . SER A 1 102 ? 7.340 2.141 -13.547 1.00 91.75 102 SER A CA 1
ATOM 791 C C . SER A 1 102 ? 6.219 3.179 -13.476 1.00 91.75 102 SER A C 1
ATOM 793 O O . SER A 1 102 ? 5.349 3.175 -12.600 1.00 91.75 102 SER A O 1
ATOM 795 N N . THR A 1 103 ? 6.164 4.049 -14.485 1.00 90.75 103 THR A N 1
ATOM 796 C CA . THR A 1 103 ? 5.062 5.010 -14.640 1.00 90.75 103 THR A CA 1
ATOM 797 C C . THR A 1 103 ? 3.702 4.316 -14.750 1.00 90.75 103 THR A C 1
ATOM 799 O O . THR A 1 103 ? 2.696 4.868 -14.307 1.00 90.75 103 THR A O 1
ATOM 802 N N . GLN A 1 104 ? 3.654 3.103 -15.310 1.00 92.00 104 GLN A N 1
ATOM 803 C CA . GLN A 1 104 ? 2.421 2.329 -15.429 1.00 92.00 104 GLN A CA 1
ATOM 804 C C . GLN A 1 104 ? 1.922 1.838 -14.063 1.00 92.00 104 GLN 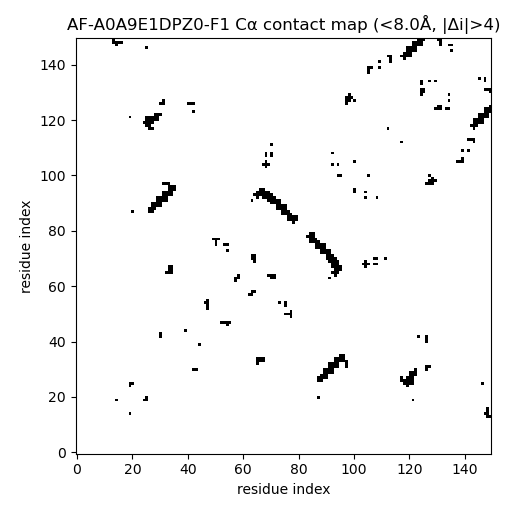A C 1
ATOM 806 O O . GLN A 1 104 ? 0.732 1.975 -13.776 1.00 92.00 104 GLN A O 1
ATOM 811 N N . GLU A 1 105 ? 2.809 1.318 -13.211 1.00 93.50 105 GLU A N 1
ATOM 812 C CA . GLU A 1 105 ? 2.485 0.922 -11.832 1.00 93.50 105 GLU A CA 1
ATOM 813 C C . GLU A 1 105 ? 1.972 2.126 -11.030 1.00 93.50 105 GLU A C 1
ATOM 815 O O . GLU A 1 105 ? 0.898 2.061 -10.428 1.00 93.50 105 GLU A O 1
ATOM 820 N N . MET A 1 106 ? 2.654 3.272 -11.125 1.00 92.25 106 MET A N 1
ATOM 821 C CA . MET A 1 106 ? 2.221 4.507 -10.460 1.00 92.25 106 MET A CA 1
ATOM 822 C C . MET A 1 106 ? 0.879 5.033 -10.981 1.00 92.25 106 MET A C 1
ATOM 824 O O . MET A 1 106 ? 0.056 5.515 -10.201 1.00 92.25 106 MET A O 1
ATOM 828 N N . ALA A 1 107 ? 0.613 4.923 -12.285 1.00 90.94 107 ALA A N 1
ATOM 829 C CA . ALA A 1 107 ? -0.671 5.313 -12.864 1.00 90.94 107 ALA A CA 1
ATOM 830 C C . ALA A 1 107 ? -1.817 4.405 -12.384 1.00 90.94 107 ALA A C 1
ATOM 832 O O . ALA A 1 107 ? -2.906 4.899 -12.077 1.00 90.94 107 ALA A O 1
ATOM 833 N N . LYS A 1 108 ? -1.582 3.089 -12.274 1.00 93.38 108 LYS A N 1
ATOM 834 C CA . LYS A 1 108 ? -2.552 2.147 -11.691 1.00 93.38 108 LYS A CA 1
ATOM 835 C C . LYS A 1 108 ? -2.815 2.465 -10.219 1.00 93.38 108 LYS A C 1
ATOM 837 O O . LYS A 1 108 ? -3.978 2.488 -9.812 1.00 93.38 108 LYS A O 1
ATOM 842 N N . LEU A 1 109 ? -1.769 2.749 -9.442 1.00 94.12 109 LEU A N 1
ATOM 843 C CA . LEU A 1 109 ? -1.891 3.165 -8.045 1.00 94.12 109 LEU A CA 1
ATOM 844 C C . LEU A 1 109 ? -2.751 4.428 -7.919 1.00 94.12 109 LEU A C 1
ATOM 846 O O . LEU A 1 109 ? -3.740 4.417 -7.192 1.00 94.12 109 LEU A O 1
ATOM 850 N N . ALA A 1 110 ? -2.441 5.480 -8.681 1.00 92.44 110 ALA A N 1
ATOM 851 C CA . ALA A 1 110 ? -3.197 6.733 -8.660 1.00 92.44 110 ALA A CA 1
ATOM 852 C C . ALA A 1 110 ? -4.677 6.532 -9.024 1.00 92.44 110 ALA A C 1
ATOM 854 O O . ALA A 1 110 ? -5.559 7.021 -8.320 1.00 92.44 110 ALA A O 1
ATOM 855 N N . LYS A 1 111 ? -4.968 5.735 -10.062 1.00 92.94 111 LYS A N 1
ATOM 856 C CA . LYS A 1 111 ? -6.347 5.394 -10.441 1.00 92.94 111 LYS A CA 1
ATOM 857 C C . LYS A 1 111 ? -7.103 4.690 -9.310 1.00 92.94 111 LYS A C 1
ATOM 859 O O . LYS A 1 111 ? -8.286 4.961 -9.118 1.00 92.94 111 LYS A O 1
ATOM 864 N N . ASN A 1 112 ? -6.448 3.791 -8.575 1.00 94.50 112 ASN A N 1
ATOM 865 C CA . ASN A 1 112 ? -7.061 3.104 -7.437 1.00 94.50 112 ASN A CA 1
ATOM 866 C C . ASN A 1 112 ? -7.278 4.045 -6.249 1.00 94.50 112 ASN A C 1
ATOM 868 O O . ASN A 1 112 ? -8.343 4.008 -5.644 1.00 94.50 112 ASN A O 1
ATOM 872 N N . VAL A 1 113 ? -6.318 4.923 -5.949 1.00 94.00 113 VAL A N 1
ATOM 873 C CA . VAL A 1 113 ? -6.459 5.959 -4.911 1.00 94.00 113 VAL A CA 1
ATOM 874 C C . VAL A 1 113 ? -7.676 6.843 -5.196 1.00 94.00 113 VAL A C 1
ATOM 876 O O . VAL A 1 113 ? -8.529 7.016 -4.321 1.00 94.00 113 VAL A O 1
ATOM 879 N N . ASP A 1 114 ? -7.805 7.326 -6.434 1.00 92.50 114 ASP A N 1
ATOM 880 C CA . ASP A 1 114 ? -8.939 8.148 -6.863 1.00 92.50 114 ASP A CA 1
ATOM 881 C C . ASP A 1 114 ? -10.257 7.357 -6.862 1.00 92.50 114 ASP A C 1
ATOM 883 O O . ASP A 1 114 ? -11.278 7.852 -6.381 1.00 92.50 114 ASP A O 1
ATOM 887 N N . GLY A 1 115 ? -10.248 6.118 -7.364 1.00 93.06 115 GLY A N 1
ATOM 888 C CA . GLY A 1 115 ? -11.428 5.250 -7.421 1.00 93.06 115 GLY A CA 1
ATOM 889 C C . GLY A 1 115 ? -11.965 4.854 -6.044 1.00 93.06 115 GLY A C 1
ATOM 890 O O . GLY A 1 115 ? -13.174 4.723 -5.868 1.00 93.06 115 GLY A O 1
ATOM 891 N N . LEU A 1 116 ? -11.080 4.720 -5.054 1.00 93.00 116 LEU A N 1
ATOM 892 C CA . LEU A 1 116 ? -11.428 4.478 -3.652 1.00 93.00 116 LEU A CA 1
ATOM 893 C C . LEU A 1 116 ? -11.845 5.760 -2.911 1.00 93.00 116 LEU A C 1
ATOM 895 O O . LEU A 1 116 ? -12.307 5.681 -1.772 1.00 93.00 116 LEU A O 1
ATOM 899 N N . GLY A 1 117 ? -11.686 6.934 -3.532 1.00 92.50 117 GLY A N 1
ATOM 900 C CA . GLY A 1 117 ? -12.013 8.224 -2.929 1.00 92.50 117 GLY A CA 1
ATOM 901 C C . GLY A 1 117 ? -11.141 8.577 -1.723 1.00 92.50 117 GLY A C 1
ATOM 902 O O . GLY A 1 117 ? -11.611 9.276 -0.821 1.00 92.50 117 GLY A O 1
ATOM 903 N N . LEU A 1 118 ? -9.899 8.081 -1.682 1.00 92.00 118 LEU A N 1
ATOM 904 C CA . LEU A 1 118 ? -8.951 8.399 -0.614 1.00 92.00 118 LEU A CA 1
ATOM 905 C C . LEU A 1 118 ? -8.547 9.874 -0.726 1.00 92.00 118 LEU A C 1
ATOM 907 O O . LEU A 1 118 ? -8.155 10.346 -1.793 1.00 92.00 118 LEU A O 1
ATOM 911 N N . LYS A 1 119 ? -8.661 10.614 0.375 1.00 92.31 119 LYS A N 1
ATOM 912 C CA . LYS A 1 119 ? -8.343 12.045 0.448 1.00 92.31 119 LYS A CA 1
ATOM 913 C C . LYS A 1 119 ? -6.925 12.285 0.929 1.00 92.31 119 LYS A C 1
ATOM 915 O O . LYS A 1 119 ? -6.362 13.329 0.617 1.00 92.31 119 LYS A O 1
ATOM 920 N N . SER A 1 120 ? -6.351 11.340 1.662 1.00 93.12 120 SER A N 1
ATOM 921 C CA . SER A 1 120 ? -4.962 11.395 2.096 1.00 93.12 120 SER A CA 1
ATOM 922 C C . SER A 1 120 ? -4.327 10.012 2.110 1.00 93.12 120 SER A C 1
ATOM 924 O O . SER A 1 120 ? -4.918 9.029 2.557 1.00 93.12 120 SER A O 1
ATOM 926 N N . ILE A 1 121 ? -3.093 9.931 1.632 1.00 93.50 121 ILE A N 1
ATOM 927 C CA . ILE A 1 121 ? -2.312 8.696 1.594 1.00 93.50 121 ILE A CA 1
ATOM 928 C C . ILE A 1 121 ? -0.910 8.948 2.130 1.00 93.50 121 ILE A C 1
ATOM 930 O O . ILE A 1 121 ? -0.360 10.040 1.984 1.00 93.50 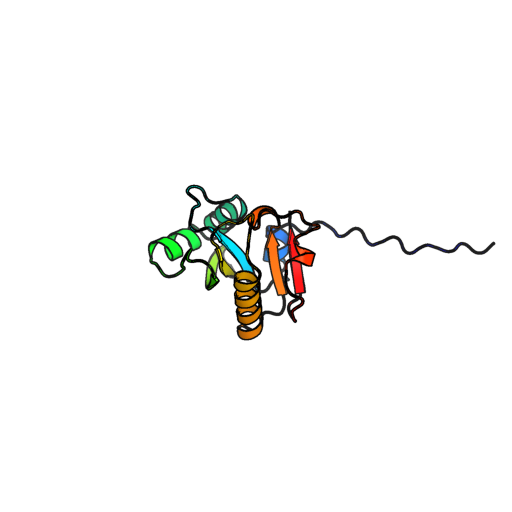121 ILE A O 1
ATOM 934 N N . GLY A 1 122 ? -0.350 7.936 2.782 1.00 93.12 122 GLY A N 1
ATOM 935 C CA . GLY A 1 122 ? 0.997 7.972 3.335 1.00 93.12 122 GLY A CA 1
ATOM 936 C C . GLY A 1 122 ? 1.874 6.896 2.718 1.00 93.12 122 GLY A C 1
ATOM 937 O O . GLY A 1 122 ? 1.360 5.839 2.368 1.00 93.12 122 GLY A O 1
ATOM 938 N N . PHE A 1 123 ? 3.169 7.149 2.581 1.00 92.50 123 PHE A N 1
ATOM 939 C CA . PHE A 1 123 ? 4.150 6.131 2.212 1.00 92.50 123 PHE A CA 1
ATOM 940 C C . PHE A 1 123 ? 5.545 6.502 2.717 1.00 92.50 123 PHE A C 1
ATOM 942 O O . PHE A 1 123 ? 5.835 7.674 2.972 1.00 92.50 123 PHE A O 1
ATOM 949 N N . SER A 1 124 ? 6.410 5.498 2.842 1.00 91.81 124 SER A N 1
ATOM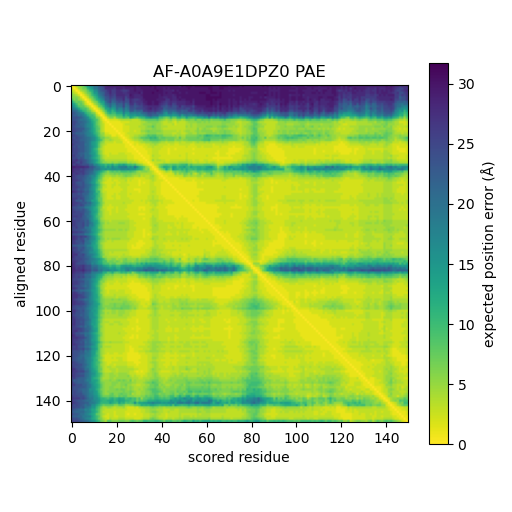 950 C CA . SER A 1 124 ? 7.831 5.701 3.121 1.00 91.81 124 SER A CA 1
ATOM 951 C C . SER A 1 124 ? 8.591 5.784 1.802 1.00 91.81 124 SER A C 1
ATOM 953 O O . SER A 1 124 ? 8.376 4.967 0.907 1.00 91.81 124 SER A O 1
ATOM 955 N N . ALA A 1 125 ? 9.467 6.776 1.660 1.00 90.44 125 ALA A N 1
ATOM 956 C CA . ALA A 1 125 ? 10.300 6.909 0.473 1.00 90.44 125 ALA A CA 1
ATOM 957 C C . ALA A 1 125 ? 11.242 5.704 0.318 1.00 90.44 125 ALA A C 1
ATOM 959 O O . ALA A 1 125 ? 11.392 5.188 -0.792 1.00 90.44 125 ALA A O 1
ATOM 960 N N . SER A 1 126 ? 11.803 5.201 1.423 1.00 88.75 126 SER A N 1
ATOM 961 C CA . SER A 1 126 ? 12.692 4.037 1.402 1.00 88.75 126 SER A CA 1
ATOM 962 C C . SER A 1 126 ? 12.002 2.733 0.987 1.00 88.75 126 SER A C 1
ATOM 964 O O . SER A 1 126 ? 12.645 1.909 0.335 1.00 88.75 126 SER A O 1
ATOM 966 N N . ASP A 1 127 ? 10.700 2.566 1.244 1.00 89.56 127 ASP A N 1
ATOM 967 C CA . ASP A 1 127 ? 9.913 1.424 0.734 1.00 89.56 127 ASP A CA 1
ATOM 968 C C . ASP A 1 127 ? 9.830 1.413 -0.809 1.00 89.56 127 ASP A C 1
ATOM 970 O O . ASP A 1 127 ? 9.754 0.364 -1.447 1.00 89.56 127 ASP A O 1
ATOM 974 N N . PHE A 1 128 ? 9.956 2.583 -1.436 1.00 89.00 128 PHE A N 1
ATOM 975 C CA . PHE A 1 128 ? 10.055 2.745 -2.889 1.00 89.00 128 PHE A CA 1
ATOM 976 C C . PHE A 1 128 ? 11.506 2.886 -3.380 1.00 89.00 128 PHE A C 1
ATOM 978 O O . PHE A 1 128 ? 11.743 3.238 -4.530 1.00 89.00 128 PHE A O 1
ATOM 985 N N . GLY A 1 129 ? 12.506 2.664 -2.521 1.00 86.94 129 GLY A N 1
ATOM 986 C CA . GLY A 1 129 ? 13.913 2.868 -2.879 1.00 86.94 129 GLY A CA 1
ATOM 987 C C . GLY A 1 129 ? 14.252 4.307 -3.294 1.00 86.94 129 GLY A C 1
ATOM 988 O O . GLY A 1 129 ? 15.238 4.514 -4.000 1.00 86.94 129 GLY A O 1
ATOM 989 N N . TRP A 1 130 ? 13.444 5.286 -2.882 1.00 89.62 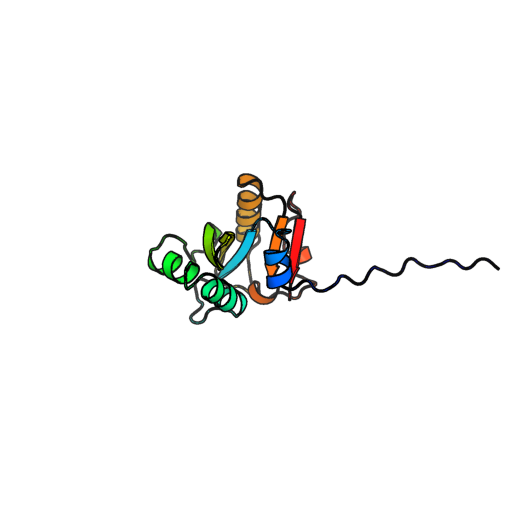130 TRP A N 1
ATOM 990 C CA . TRP A 1 130 ? 13.597 6.702 -3.205 1.00 89.62 130 TRP A CA 1
ATOM 991 C C . TRP A 1 130 ? 14.133 7.489 -2.014 1.00 89.62 130 TRP A C 1
ATOM 993 O O . TRP A 1 130 ? 13.934 7.130 -0.855 1.00 89.62 130 TRP A O 1
ATOM 1003 N N . SER A 1 131 ? 14.736 8.640 -2.293 1.00 86.81 131 SER A N 1
ATOM 1004 C CA . SER A 1 131 ? 14.885 9.692 -1.290 1.00 86.81 131 SER A CA 1
ATOM 1005 C C . SER A 1 131 ? 13.557 10.418 -1.047 1.00 86.81 131 SER A C 1
ATOM 1007 O O . SER A 1 131 ? 12.695 10.510 -1.930 1.00 86.81 131 SER A O 1
ATOM 1009 N N . ALA A 1 132 ? 13.416 11.055 0.118 1.00 80.06 132 ALA A N 1
ATOM 1010 C CA . ALA A 1 132 ? 12.265 11.913 0.416 1.00 80.06 132 ALA A CA 1
ATOM 1011 C C . ALA A 1 132 ? 12.060 13.033 -0.631 1.00 80.06 132 ALA A C 1
ATOM 1013 O O . ALA A 1 132 ? 10.935 13.475 -0.884 1.00 80.06 132 ALA A O 1
ATOM 1014 N N . SER A 1 133 ? 13.146 13.486 -1.272 1.00 82.38 133 SER A N 1
ATOM 1015 C CA . SER A 1 133 ? 13.109 14.509 -2.323 1.00 82.38 133 SER A CA 1
ATOM 1016 C C . SER A 1 133 ? 12.558 13.993 -3.662 1.00 82.38 133 SER A C 1
ATOM 1018 O O . SER A 1 133 ? 11.897 14.742 -4.388 1.00 82.38 133 SER A O 1
ATOM 1020 N N . GLU A 1 134 ? 12.785 12.715 -3.970 1.00 84.75 134 GLU A N 1
ATOM 1021 C CA . GLU A 1 134 ? 12.325 12.039 -5.189 1.00 84.75 134 GLU A CA 1
ATOM 1022 C C . GLU A 1 134 ? 10.868 11.596 -5.067 1.00 84.75 134 GLU A C 1
ATOM 1024 O O . GLU A 1 134 ? 10.096 11.760 -6.012 1.00 84.75 134 GLU A O 1
ATOM 1029 N N . ALA A 1 135 ? 10.456 11.137 -3.884 1.00 83.56 135 ALA A N 1
ATOM 1030 C CA . ALA A 1 135 ? 9.108 10.645 -3.603 1.00 83.56 135 ALA A CA 1
ATOM 1031 C C . ALA A 1 135 ? 7.990 11.578 -4.108 1.00 83.56 135 ALA A C 1
ATOM 1033 O O . ALA A 1 135 ? 7.044 11.144 -4.766 1.00 83.56 135 ALA A O 1
ATOM 1034 N N . LYS A 1 136 ? 8.125 12.892 -3.880 1.00 78.31 136 LYS A N 1
ATOM 1035 C CA . LYS A 1 136 ? 7.134 13.893 -4.324 1.00 78.31 136 LYS A CA 1
ATOM 1036 C C . LYS A 1 136 ? 7.096 14.107 -5.840 1.00 78.31 136 LYS A C 1
ATOM 1038 O O . LYS A 1 136 ? 6.118 14.655 -6.341 1.00 78.31 136 LYS A O 1
ATOM 1043 N N . ARG A 1 137 ? 8.160 13.748 -6.562 1.00 82.75 137 ARG A N 1
ATOM 1044 C CA . ARG A 1 137 ? 8.251 13.884 -8.024 1.00 82.75 137 ARG A CA 1
ATOM 1045 C C . ARG A 1 137 ? 7.659 12.676 -8.742 1.00 82.75 137 ARG A C 1
ATOM 1047 O O . ARG A 1 137 ? 7.059 12.853 -9.796 1.00 82.75 137 ARG A O 1
ATOM 1054 N N . HIS A 1 138 ? 7.835 11.482 -8.177 1.00 81.94 138 HIS A N 1
ATOM 1055 C CA . HIS A 1 138 ? 7.362 10.230 -8.772 1.00 81.94 138 HIS A CA 1
ATOM 1056 C C . HIS A 1 138 ? 5.874 9.987 -8.552 1.00 81.94 138 HIS A C 1
ATOM 1058 O O . HIS A 1 138 ? 5.221 9.380 -9.403 1.00 81.94 138 HIS A O 1
ATOM 1064 N N . PHE A 1 139 ? 5.320 10.468 -7.438 1.00 78.00 139 PHE A N 1
ATOM 1065 C CA . PHE A 1 139 ? 3.899 10.308 -7.189 1.00 78.00 139 PHE A CA 1
ATOM 1066 C C . PHE A 1 139 ? 3.081 11.227 -8.115 1.00 78.00 139 PHE A C 1
ATOM 1068 O O . PHE A 1 139 ? 3.298 12.445 -8.111 1.00 78.00 139 PHE A O 1
ATOM 1075 N N . PRO A 1 140 ? 2.137 10.689 -8.910 1.00 71.94 140 PRO A N 1
ATOM 1076 C CA . PRO A 1 140 ? 1.296 11.506 -9.772 1.00 71.94 140 PRO A CA 1
ATOM 1077 C C . PRO A 1 140 ? 0.549 12.557 -8.952 1.00 71.94 140 PRO A C 1
ATOM 1079 O O . PRO A 1 140 ? 0.043 12.265 -7.867 1.00 71.94 140 PRO A O 1
ATOM 1082 N N . LYS A 1 141 ? 0.442 13.782 -9.477 1.00 73.12 141 LYS A N 1
ATOM 1083 C CA . LYS A 1 141 ? -0.398 14.813 -8.859 1.00 73.12 141 LYS A CA 1
ATOM 1084 C C . LYS A 1 141 ? -1.857 14.356 -8.921 1.00 73.12 141 LYS A C 1
ATOM 1086 O O . LYS A 1 141 ? -2.478 14.427 -9.978 1.00 73.12 141 LYS A O 1
ATOM 1091 N N . GLY A 1 142 ? -2.365 13.865 -7.798 1.00 72.00 142 GLY A N 1
ATOM 1092 C CA . GLY A 1 142 ? -3.748 13.434 -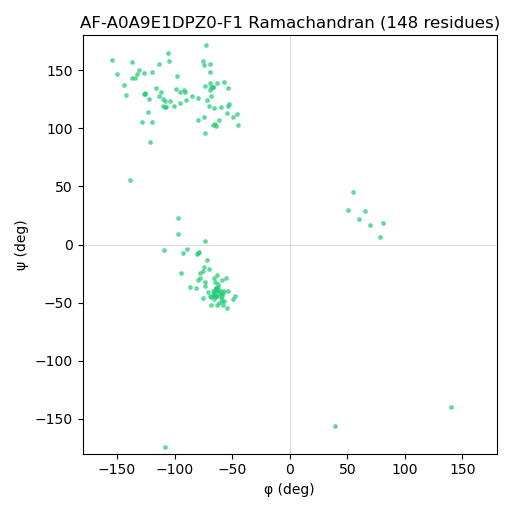7.622 1.00 72.00 142 GLY A CA 1
ATOM 1093 C C . GLY A 1 142 ? -4.543 14.395 -6.744 1.00 72.00 142 GLY A C 1
ATOM 1094 O O . GLY A 1 142 ? -4.058 15.457 -6.347 1.00 72.00 142 GLY A O 1
ATOM 1095 N N . ARG A 1 143 ? -5.783 14.010 -6.428 1.00 77.06 143 ARG A N 1
ATOM 1096 C CA . ARG A 1 143 ? -6.624 14.739 -5.463 1.00 77.06 143 ARG A CA 1
ATOM 1097 C C . ARG A 1 143 ? -6.240 14.457 -4.013 1.00 77.06 143 ARG A C 1
ATOM 1099 O O . ARG A 1 143 ? -6.538 15.278 -3.150 1.00 77.06 143 ARG A O 1
ATOM 1106 N N . ALA A 1 144 ? -5.620 13.307 -3.758 1.00 88.25 144 ALA A N 1
ATOM 1107 C CA . ALA A 1 144 ? -5.209 12.906 -2.424 1.00 88.25 144 ALA A CA 1
ATOM 1108 C C . ALA A 1 144 ? -3.981 13.699 -1.950 1.00 88.25 144 ALA A C 1
ATOM 1110 O O . ALA A 1 144 ? -3.013 13.877 -2.690 1.00 88.25 144 ALA A O 1
ATOM 1111 N N . GLU A 1 145 ? -4.006 14.141 -0.696 1.00 90.44 145 GLU A N 1
ATOM 1112 C CA . GLU A 1 145 ? -2.839 14.678 -0.003 1.00 90.44 145 GLU A CA 1
ATOM 1113 C C . GLU A 1 145 ? -1.800 13.570 0.222 1.00 90.44 145 GLU A C 1
ATOM 1115 O O . GLU A 1 145 ? -2.145 12.459 0.633 1.00 90.44 145 GLU A O 1
ATOM 1120 N N . LEU A 1 146 ? -0.525 13.877 -0.034 1.00 89.19 146 LEU A N 1
ATOM 1121 C CA . LEU A 1 146 ? 0.579 12.928 0.094 1.00 89.19 146 LEU A CA 1
ATOM 1122 C C . LEU A 1 146 ? 1.394 13.196 1.357 1.00 89.19 146 LEU A C 1
ATOM 1124 O O . LEU A 1 146 ? 1.973 14.274 1.517 1.00 89.19 146 LEU A O 1
ATOM 1128 N N . TRP A 1 147 ? 1.510 12.175 2.198 1.00 91.25 147 TRP A N 1
ATOM 1129 C CA . TRP A 1 147 ? 2.372 12.161 3.371 1.00 91.25 147 TRP A CA 1
ATOM 1130 C C . TRP A 1 147 ? 3.565 11.249 3.100 1.00 91.25 147 TRP A C 1
ATOM 1132 O O . TRP A 1 147 ? 3.402 10.058 2.857 1.00 91.25 147 TRP A O 1
ATOM 1142 N N . VAL A 1 148 ? 4.768 11.816 3.119 1.00 89.25 148 VAL A N 1
ATOM 1143 C CA . VAL A 1 148 ? 6.004 11.077 2.842 1.00 89.25 148 VAL A CA 1
ATOM 1144 C C . VAL A 1 148 ? 6.829 11.017 4.112 1.00 89.25 148 VAL A C 1
ATOM 1146 O O . VAL A 1 148 ? 7.094 12.060 4.716 1.00 89.25 148 VAL A O 1
ATOM 1149 N N . THR A 1 149 ? 7.235 9.815 4.494 1.00 89.38 149 THR A N 1
ATOM 1150 C CA . THR A 1 149 ? 8.251 9.593 5.525 1.00 89.38 149 THR A CA 1
ATOM 1151 C C . THR A 1 149 ? 9.554 9.153 4.876 1.00 89.38 149 THR A C 1
ATOM 1153 O O . THR A 1 149 ? 9.570 8.786 3.699 1.00 89.38 149 THR A O 1
ATOM 1156 N N . GLU A 1 150 ? 10.647 9.205 5.634 1.00 81.62 150 GLU A N 1
ATOM 1157 C CA . GLU A 1 150 ? 11.896 8.538 5.242 1.00 81.62 150 GLU A CA 1
ATOM 1158 C C . GLU A 1 150 ? 11.667 7.022 5.088 1.00 81.62 150 GLU A C 1
ATOM 1160 O O . GLU A 1 150 ? 10.771 6.472 5.779 1.00 81.62 150 GLU A O 1
#

Secondary structure (DSSP, 8-state):
----------------HHHHHHTT--SEEEEEEETT-SS--HHHHHHHHHTTSHHHHHHHTTSS--STT-EEEEEEEEEEGGGEEEEEEEEEEEES-GGG--HHHHHHHHHHHHHTT-SEEEEETGGGT--HHHHHHHS---SSEEEEE-

Nearest PDB structures (foldseek):
  3kr5-assembly1_E  TM=4.192E-01  e=1.273E-02  Plasmodium falciparum 3D7
  4x2t-assembly2_L  TM=4.019E-01  e=2.150E-02  Plasmodium falciparum 3D7
  6wvv-assembly1_D  TM=4.293E-01  e=6.541E-02  Plasmodium vivax
  6wvv-assembly1_B  TM=4.785E-01  e=3.147E-01  Plasmodium vivax
  4zx9-assembly1_F  TM=3.721E-01  e=7.456E-02  Plasmodium falciparum FcB1/Columbia

Radius of gyration: 16.92 Å; Cα contacts (8 Å, |Δi|>4): 243; chains: 1; bounding box: 27×68×42 Å